Protein AF-A0A947W8K6-F1 (afdb_monomer_lite)

Sequence (170 aa):
EGLSASYLQDGVSAEAAGLAATDTRYGLDLWYEWNLDDPDERVPWGEVWANLSYRETNFGWEPDGFKSWVLYFQPKIGRHLGNGIGVYLRSSVTASGKEGPSYSFLNIADYGVGIRFEPWRESKVVNDFLRKFKMFAEVVGVTYLKDKPANANSEVSNDVRFGVEFSYGR

pLDDT: mean 82.83, std 17.18, range [24.2, 98.25]

Radius of gyration: 19.14 Å; chains: 1; bounding box: 54×30×51 Å

Foldseek 3Di:
DDDDDDDDPPPVVCVVVVHDWDKDKDKDWDKDWDCQQPHDQVDKIKIKIKMWMWIFTQPDDDPRGDTKIKIKIKIWIWGDPDQQKIKIKMKMAIAIPDADQVCQVNGKIKIWMKMKGQNCLPPPPDDPQSNQKMKMKIKIAMDRRHDHHPDPVRGGGIDIDIDIDTDDPD

Structure (mmCIF, N/CA/C/O backbone):
data_AF-A0A947W8K6-F1
#
_entry.id   AF-A0A947W8K6-F1
#
loop_
_atom_site.group_PDB
_atom_site.id
_atom_site.type_symbol
_atom_site.label_atom_id
_atom_site.label_alt_id
_atom_site.label_comp_id
_atom_site.label_asym_id
_atom_site.label_entity_id
_atom_site.label_seq_id
_atom_site.pdbx_PDB_ins_code
_atom_site.Cartn_x
_atom_site.Cartn_y
_atom_site.Cartn_z
_atom_site.occupancy
_atom_site.B_iso_or_equiv
_atom_site.auth_seq_id
_atom_site.auth_comp_id
_atom_site.auth_asym_id
_atom_site.auth_atom_id
_atom_site.pdbx_PDB_model_num
ATOM 1 N N . GLU A 1 1 ? 18.715 6.381 10.502 1.00 26.52 1 GLU A N 1
ATOM 2 C CA . GLU A 1 1 ? 19.321 5.035 10.429 1.00 26.52 1 GLU A CA 1
ATOM 3 C C . GLU A 1 1 ? 19.424 4.640 8.967 1.00 26.52 1 GLU A C 1
ATOM 5 O O . GLU A 1 1 ? 18.501 4.932 8.216 1.00 26.52 1 GLU A O 1
ATOM 10 N N . GLY A 1 2 ? 20.562 4.090 8.538 1.00 24.20 2 GLY A N 1
ATOM 11 C CA . GLY A 1 2 ? 20.713 3.613 7.165 1.00 24.20 2 GLY A CA 1
ATOM 12 C C . GLY A 1 2 ? 19.862 2.364 6.978 1.00 24.20 2 GLY A C 1
ATOM 13 O O . GLY A 1 2 ? 20.154 1.337 7.583 1.00 24.20 2 GLY A O 1
ATOM 14 N N . LEU A 1 3 ? 18.799 2.464 6.181 1.00 25.09 3 LEU A N 1
ATOM 15 C CA . LEU A 1 3 ? 18.041 1.299 5.739 1.00 25.09 3 LEU A CA 1
ATOM 16 C C . LEU A 1 3 ? 18.965 0.477 4.837 1.00 25.09 3 LEU A C 1
ATOM 18 O O . LEU A 1 3 ? 19.319 0.919 3.745 1.00 25.09 3 LEU A O 1
ATOM 22 N N . SER A 1 4 ? 19.402 -0.688 5.310 1.00 26.67 4 SER A N 1
ATOM 23 C CA . SER A 1 4 ? 20.123 -1.634 4.467 1.00 26.67 4 SER A CA 1
ATOM 24 C C . SER A 1 4 ? 19.152 -2.209 3.439 1.00 26.67 4 SER A C 1
ATOM 26 O O . SER A 1 4 ? 18.066 -2.683 3.778 1.00 26.67 4 SER A O 1
ATOM 28 N N . ALA A 1 5 ? 19.529 -2.137 2.164 1.00 33.47 5 ALA A N 1
ATOM 29 C CA . ALA A 1 5 ? 18.791 -2.798 1.103 1.00 33.47 5 ALA A CA 1
ATOM 30 C C . ALA A 1 5 ? 18.879 -4.314 1.332 1.00 33.47 5 ALA A C 1
ATOM 32 O O . ALA A 1 5 ? 19.956 -4.900 1.243 1.00 33.47 5 ALA A O 1
ATOM 33 N N . SER A 1 6 ? 17.758 -4.959 1.648 1.00 35.97 6 SER A N 1
ATOM 34 C CA . SER A 1 6 ? 17.643 -6.401 1.479 1.00 35.97 6 SER A CA 1
ATOM 35 C C . SER A 1 6 ? 17.635 -6.684 -0.021 1.00 35.97 6 SER A C 1
ATOM 37 O O . SER A 1 6 ? 16.769 -6.200 -0.752 1.00 35.97 6 SER A O 1
ATOM 39 N N . TYR A 1 7 ? 18.649 -7.414 -0.486 1.00 37.19 7 TYR A N 1
ATOM 40 C CA . TYR A 1 7 ? 18.785 -7.819 -1.880 1.00 37.19 7 TYR A CA 1
ATOM 41 C C . TYR A 1 7 ? 17.484 -8.470 -2.366 1.00 37.19 7 TYR A C 1
ATOM 43 O O . TYR A 1 7 ? 17.007 -9.435 -1.767 1.00 37.19 7 TYR A O 1
ATOM 51 N N . LEU A 1 8 ? 16.922 -7.968 -3.466 1.00 41.34 8 LEU A N 1
ATOM 52 C CA . LEU A 1 8 ? 16.069 -8.812 -4.295 1.00 41.34 8 LEU A CA 1
ATOM 53 C C . LEU A 1 8 ? 16.972 -9.808 -5.039 1.00 41.34 8 LEU A C 1
ATOM 55 O O . LEU A 1 8 ? 18.187 -9.613 -5.136 1.00 41.34 8 LEU A O 1
ATOM 59 N N . GLN A 1 9 ? 16.369 -10.908 -5.485 1.00 36.69 9 GLN A N 1
ATOM 60 C CA . GLN A 1 9 ? 17.017 -12.018 -6.185 1.00 36.69 9 GLN A CA 1
ATOM 61 C C . GLN A 1 9 ? 18.079 -11.511 -7.193 1.00 36.69 9 GLN A C 1
ATOM 63 O O . GLN A 1 9 ? 17.819 -10.555 -7.917 1.00 36.69 9 GLN A O 1
ATOM 68 N N . ASP A 1 10 ? 19.269 -12.134 -7.185 1.00 42.91 10 ASP A N 1
ATOM 69 C CA . ASP A 1 10 ? 20.478 -11.828 -7.993 1.00 42.91 10 ASP A CA 1
ATOM 70 C C . ASP A 1 10 ? 21.490 -10.784 -7.462 1.00 42.91 10 ASP A C 1
ATOM 72 O O . ASP A 1 10 ? 22.473 -10.478 -8.140 1.00 42.91 10 ASP A O 1
ATOM 76 N N . GLY A 1 11 ? 21.361 -10.315 -6.214 1.00 48.94 11 GLY A N 1
ATOM 77 C CA . GLY A 1 11 ? 22.343 -9.409 -5.581 1.00 48.94 11 GLY A CA 1
ATOM 78 C C . GLY A 1 11 ? 23.803 -9.901 -5.581 1.00 48.94 11 GLY A C 1
ATOM 79 O O . GLY A 1 11 ? 24.722 -9.124 -5.833 1.00 48.94 11 GLY A O 1
ATOM 80 N N . VAL A 1 12 ? 24.015 -11.208 -5.394 1.00 56.03 12 VAL A N 1
ATOM 81 C CA . VAL A 1 12 ? 25.351 -11.843 -5.384 1.00 56.03 12 VAL A CA 1
ATOM 82 C C . VAL A 1 12 ? 26.053 -11.724 -6.746 1.00 56.03 12 VAL A C 1
ATOM 84 O O . VAL A 1 12 ? 27.271 -11.571 -6.817 1.00 56.03 12 VAL A O 1
ATOM 87 N N . SER A 1 13 ? 25.288 -11.753 -7.838 1.00 55.88 13 SER A N 1
ATOM 88 C CA . SER A 1 13 ? 25.799 -11.669 -9.210 1.00 55.88 13 SER A CA 1
ATOM 89 C C . SER A 1 13 ? 26.277 -10.254 -9.555 1.00 55.88 13 SER A C 1
ATOM 91 O O . SER A 1 13 ? 27.282 -10.093 -10.246 1.00 55.88 13 SER A O 1
ATOM 93 N N . ALA A 1 14 ? 25.580 -9.228 -9.054 1.00 51.75 14 ALA A N 1
ATOM 94 C CA . ALA A 1 14 ? 25.929 -7.821 -9.265 1.00 51.75 14 ALA A CA 1
ATOM 95 C C . ALA A 1 14 ? 27.188 -7.412 -8.479 1.00 51.75 14 ALA A C 1
ATOM 97 O O . ALA A 1 14 ? 28.056 -6.721 -9.016 1.00 51.75 14 ALA A O 1
ATOM 98 N N . GLU A 1 15 ? 27.333 -7.908 -7.245 1.00 56.72 15 GLU A N 1
ATOM 99 C CA . GLU A 1 15 ? 28.540 -7.708 -6.432 1.00 56.72 15 GLU A CA 1
ATOM 100 C C . GLU A 1 15 ? 29.768 -8.387 -7.050 1.00 56.72 15 GLU A C 1
ATOM 102 O O . GLU A 1 15 ? 30.838 -7.782 -7.130 1.00 56.72 15 GLU A O 1
ATOM 107 N N . ALA A 1 16 ? 29.612 -9.612 -7.566 1.00 61.97 16 ALA A N 1
ATOM 108 C CA . ALA A 1 16 ? 30.685 -10.345 -8.241 1.00 61.97 16 ALA A CA 1
ATOM 109 C C . ALA A 1 16 ? 31.189 -9.654 -9.526 1.00 61.97 16 ALA A C 1
ATOM 111 O O . ALA A 1 16 ? 32.326 -9.883 -9.939 1.00 61.97 16 ALA A O 1
ATOM 112 N N . ALA A 1 17 ? 30.372 -8.793 -10.143 1.00 60.50 17 ALA A N 1
ATOM 113 C CA . ALA A 1 17 ? 30.724 -8.013 -11.330 1.00 60.50 17 ALA A CA 1
ATOM 114 C C . ALA A 1 17 ? 31.374 -6.648 -11.014 1.00 60.50 17 ALA A C 1
ATOM 116 O O . ALA A 1 17 ? 31.695 -5.899 -11.936 1.00 60.50 17 ALA A O 1
ATOM 117 N N . GLY A 1 18 ? 31.574 -6.304 -9.734 1.00 55.41 18 GLY A N 1
ATOM 118 C CA . GLY A 1 18 ? 32.185 -5.034 -9.325 1.00 55.41 18 GLY A CA 1
ATOM 119 C C . GLY A 1 18 ? 31.296 -3.805 -9.543 1.00 55.41 18 GLY A C 1
ATOM 120 O O . GLY A 1 18 ? 31.796 -2.679 -9.554 1.00 55.41 18 GLY A O 1
ATOM 121 N N . LEU A 1 19 ? 29.988 -4.000 -9.726 1.00 56.09 19 LEU A N 1
ATOM 122 C CA . LEU A 1 19 ? 29.034 -2.907 -9.867 1.00 56.09 19 LEU A CA 1
ATOM 123 C C . LEU A 1 19 ? 28.705 -2.355 -8.475 1.00 56.09 19 LEU A C 1
ATOM 125 O O . LEU A 1 19 ? 28.220 -3.080 -7.608 1.00 56.09 19 LEU A O 1
ATOM 129 N N . ALA A 1 20 ? 28.977 -1.066 -8.247 1.00 53.88 20 ALA A N 1
ATOM 130 C CA . ALA A 1 20 ? 28.501 -0.388 -7.043 1.00 53.88 20 ALA A CA 1
ATOM 131 C C . ALA A 1 20 ? 26.974 -0.478 -7.018 1.00 53.88 20 ALA A C 1
ATOM 133 O O . ALA A 1 20 ? 26.357 -0.206 -8.037 1.00 53.88 20 ALA A O 1
ATOM 134 N N . ALA A 1 21 ? 26.368 -0.847 -5.895 1.00 63.75 21 ALA A N 1
ATOM 135 C CA . ALA A 1 21 ? 24.931 -1.073 -5.810 1.00 63.75 21 ALA A CA 1
ATOM 136 C C . ALA A 1 21 ? 24.313 -0.026 -4.871 1.00 63.75 21 ALA A C 1
ATOM 138 O O . ALA A 1 21 ? 24.271 -0.182 -3.652 1.00 63.75 21 ALA A O 1
ATOM 139 N N . THR A 1 22 ? 23.932 1.113 -5.441 1.00 65.56 22 THR A N 1
ATOM 140 C CA . THR A 1 22 ? 23.387 2.266 -4.723 1.00 65.56 22 THR A CA 1
ATOM 141 C C . THR A 1 22 ? 21.903 2.417 -5.039 1.00 65.56 22 THR A C 1
ATOM 143 O O . THR A 1 22 ? 21.506 2.413 -6.203 1.00 65.56 22 THR A O 1
ATOM 146 N N . ASP A 1 23 ? 21.076 2.577 -4.007 1.00 73.00 23 ASP A N 1
ATOM 147 C CA . ASP A 1 23 ? 19.670 2.988 -4.115 1.00 73.00 23 ASP A CA 1
ATOM 148 C C . ASP A 1 23 ? 19.510 4.284 -3.325 1.00 73.00 23 ASP A C 1
ATOM 150 O O . ASP A 1 23 ? 19.698 4.312 -2.109 1.00 73.00 23 ASP A O 1
ATOM 154 N N . THR A 1 24 ? 19.223 5.372 -4.028 1.00 80.31 24 THR A N 1
ATOM 155 C CA . THR A 1 24 ? 19.034 6.699 -3.449 1.00 80.31 24 THR A CA 1
ATOM 156 C C . THR A 1 24 ? 17.596 7.133 -3.662 1.00 80.31 24 THR A C 1
ATOM 158 O O . THR A 1 24 ? 17.061 7.052 -4.769 1.00 80.31 24 THR A O 1
ATOM 161 N N . ARG A 1 25 ? 16.959 7.598 -2.585 1.00 84.88 25 ARG A N 1
ATOM 162 C CA . ARG A 1 25 ? 15.553 7.998 -2.580 1.00 84.88 25 ARG A CA 1
ATOM 163 C C . ARG A 1 25 ? 15.400 9.347 -1.898 1.00 84.88 25 ARG A C 1
ATOM 165 O O . ARG A 1 25 ? 15.834 9.518 -0.762 1.00 84.88 25 ARG A O 1
ATOM 172 N N . TYR A 1 26 ? 14.741 10.271 -2.581 1.00 86.38 26 TYR A N 1
ATOM 173 C CA . TYR A 1 26 ? 14.345 11.564 -2.034 1.00 86.38 26 TYR A CA 1
ATOM 174 C C . TYR A 1 26 ? 12.848 11.708 -2.219 1.00 86.38 26 TYR A C 1
ATOM 176 O O . TYR A 1 26 ? 12.370 11.582 -3.342 1.00 86.38 26 TYR A O 1
ATOM 184 N N . GLY A 1 27 ? 12.093 11.962 -1.157 1.00 89.38 27 GLY A N 1
ATOM 185 C CA . GLY A 1 27 ? 10.649 12.045 -1.293 1.00 89.38 27 GLY A CA 1
ATOM 186 C C . GLY A 1 27 ? 9.947 12.735 -0.146 1.00 89.38 27 GLY A C 1
ATOM 187 O O . GLY A 1 27 ? 10.546 13.061 0.877 1.00 89.38 27 GLY A O 1
ATOM 188 N N . LEU A 1 28 ? 8.660 12.952 -0.375 1.00 89.94 28 LEU A N 1
ATOM 189 C CA . LEU A 1 28 ? 7.705 13.474 0.581 1.00 89.94 28 LEU A CA 1
ATOM 190 C C . LEU A 1 28 ? 6.675 12.384 0.866 1.00 89.94 28 LEU A C 1
ATOM 192 O O . LEU A 1 28 ? 6.023 11.902 -0.061 1.00 89.94 28 LEU A O 1
ATOM 196 N N . ASP A 1 29 ? 6.513 12.057 2.143 1.00 91.56 29 ASP A N 1
ATOM 197 C CA . ASP A 1 29 ? 5.423 11.229 2.642 1.00 91.56 29 ASP A CA 1
ATOM 198 C C . ASP A 1 29 ? 4.353 12.113 3.279 1.00 91.56 29 ASP A C 1
ATOM 200 O O . ASP A 1 29 ? 4.645 12.958 4.127 1.00 91.56 29 ASP A O 1
ATOM 204 N N . LEU A 1 30 ? 3.104 11.897 2.880 1.00 90.31 30 LEU A N 1
ATOM 205 C CA . LEU A 1 30 ? 1.933 12.456 3.531 1.00 90.31 30 LEU A CA 1
ATOM 206 C C . LEU A 1 30 ? 1.068 11.312 4.027 1.00 90.31 30 LEU A C 1
ATOM 208 O O . LEU A 1 30 ? 0.651 10.444 3.263 1.00 90.31 30 LEU A O 1
ATOM 212 N N . TRP A 1 31 ? 0.765 11.352 5.310 1.00 89.75 31 TRP A N 1
ATOM 213 C CA . TRP A 1 31 ? -0.213 10.484 5.929 1.00 89.75 31 TRP A CA 1
ATOM 214 C C . TRP A 1 31 ? -1.268 11.364 6.585 1.00 89.75 31 TRP A C 1
ATOM 216 O O . TRP A 1 31 ? -0.947 12.425 7.129 1.00 89.75 31 TRP A O 1
ATOM 226 N N . TYR A 1 32 ? -2.523 10.943 6.513 1.00 90.75 32 TYR A N 1
ATOM 227 C CA . TYR A 1 32 ? -3.608 11.595 7.226 1.00 90.75 32 TYR A CA 1
ATOM 228 C C . TYR A 1 32 ? -4.702 10.590 7.565 1.00 90.75 32 TYR A C 1
ATOM 230 O O . TYR A 1 32 ? -5.077 9.773 6.727 1.00 90.75 32 TYR A O 1
ATOM 238 N N . GLU A 1 33 ? -5.240 10.684 8.773 1.00 90.94 33 GLU A N 1
ATOM 239 C CA . GLU A 1 33 ? -6.318 9.833 9.263 1.00 90.94 33 GLU A CA 1
ATOM 240 C C . GLU A 1 33 ? -7.464 10.680 9.811 1.00 90.94 33 GLU A C 1
ATOM 242 O O . GLU A 1 33 ? -7.266 11.763 10.365 1.00 90.94 33 GLU A O 1
ATOM 247 N N . TRP A 1 34 ? -8.685 10.173 9.662 1.00 92.62 34 TRP A N 1
ATOM 248 C CA . TRP A 1 34 ? -9.894 10.800 10.179 1.00 92.62 34 TRP A CA 1
ATOM 249 C C . TRP A 1 34 ? -10.790 9.767 10.847 1.00 92.62 34 TRP A C 1
ATOM 251 O O . TRP A 1 34 ? -11.062 8.701 10.292 1.00 92.62 34 TRP A O 1
ATOM 261 N N . ASN A 1 35 ? -11.281 10.112 12.041 1.00 90.81 35 ASN A N 1
ATOM 262 C CA . ASN A 1 35 ? -12.136 9.257 12.868 1.00 90.81 35 ASN A CA 1
ATOM 263 C C . ASN A 1 35 ? -11.509 7.882 13.199 1.00 90.81 35 ASN A C 1
ATOM 265 O O . ASN A 1 35 ? -12.198 6.860 13.226 1.00 90.81 35 ASN A O 1
ATOM 269 N N . LEU A 1 36 ? -10.186 7.860 13.403 1.00 85.31 36 LEU A N 1
ATOM 270 C CA . LEU A 1 36 ? -9.417 6.668 13.778 1.00 85.31 36 LEU A CA 1
ATOM 271 C C . LEU A 1 36 ? -8.875 6.718 15.204 1.00 85.31 36 LEU A C 1
ATOM 273 O O . LEU A 1 36 ? -8.862 5.686 15.868 1.00 85.31 36 LEU A O 1
ATOM 277 N N . ASP A 1 37 ? -8.493 7.899 15.692 1.00 80.31 37 ASP A N 1
ATOM 278 C CA . ASP A 1 37 ? -7.929 8.049 17.036 1.00 80.31 37 ASP A CA 1
ATOM 279 C C . ASP A 1 37 ? -8.943 7.939 18.169 1.00 80.31 37 ASP A C 1
ATOM 281 O O . ASP A 1 37 ? -8.717 7.186 19.119 1.00 80.31 37 ASP A O 1
ATOM 285 N N . ASP A 1 38 ? -10.053 8.659 18.042 1.00 81.38 38 ASP A N 1
ATOM 286 C CA . ASP A 1 38 ? -11.197 8.613 18.949 1.00 81.38 38 ASP A CA 1
ATOM 287 C C . ASP A 1 38 ? -12.444 8.302 18.106 1.00 81.38 38 ASP A C 1
ATOM 289 O O . ASP A 1 38 ? -13.045 9.218 17.536 1.00 81.38 38 ASP A O 1
ATOM 293 N N . PRO A 1 39 ? -12.738 7.010 17.869 1.00 84.00 39 PRO A N 1
ATOM 294 C CA . PRO A 1 39 ? -13.710 6.606 16.864 1.00 84.00 39 PRO A CA 1
ATOM 295 C C . PRO A 1 39 ? -15.147 6.934 17.292 1.00 84.00 39 PRO A C 1
ATOM 297 O O . PRO A 1 39 ? -15.668 6.393 18.263 1.00 84.00 39 PRO A O 1
ATOM 300 N N . ASP A 1 40 ? -15.838 7.757 16.503 1.00 88.62 40 ASP A N 1
ATOM 301 C CA . ASP A 1 40 ? -17.299 7.832 16.496 1.00 88.62 40 ASP A CA 1
ATOM 302 C C . ASP A 1 40 ? -17.838 6.839 15.459 1.00 88.62 40 ASP A C 1
ATOM 304 O O . ASP A 1 40 ? -17.737 7.049 14.246 1.00 88.62 40 ASP A O 1
ATOM 308 N N . GLU A 1 41 ? -18.430 5.742 15.931 1.00 87.12 41 GLU A N 1
ATOM 309 C CA . GLU A 1 41 ? -18.976 4.676 15.082 1.00 87.12 41 GLU A CA 1
ATOM 310 C C . GLU A 1 41 ? -20.072 5.158 14.112 1.00 87.12 41 GLU A C 1
ATOM 312 O O . GLU A 1 41 ? -20.347 4.511 13.097 1.00 87.12 41 GLU A O 1
ATOM 317 N N . ARG A 1 42 ? -20.693 6.316 14.375 1.00 89.62 42 ARG A N 1
ATOM 318 C CA . ARG A 1 42 ? -21.771 6.868 13.540 1.00 89.62 42 ARG A CA 1
ATOM 319 C C . ARG A 1 42 ? -21.248 7.479 12.240 1.00 89.62 42 ARG A C 1
ATOM 321 O O . ARG A 1 42 ? -21.987 7.560 11.252 1.00 89.62 42 ARG A O 1
ATOM 328 N N . VAL A 1 43 ? -19.981 7.890 12.197 1.00 93.12 43 VAL A N 1
ATOM 329 C CA . VAL A 1 43 ? -19.379 8.543 11.024 1.00 93.12 43 VAL A CA 1
ATOM 330 C C . VAL A 1 43 ? -18.349 7.633 10.346 1.00 93.12 43 VAL A C 1
ATOM 332 O O . VAL A 1 43 ? -17.799 6.731 10.979 1.00 93.12 43 VAL A O 1
ATOM 335 N N . PRO A 1 44 ? -18.120 7.771 9.025 1.00 95.31 44 PRO A N 1
ATOM 336 C CA . PRO A 1 44 ? -17.079 7.000 8.365 1.00 95.31 44 PRO A CA 1
ATOM 337 C C . PRO A 1 44 ? -15.714 7.391 8.916 1.00 95.31 44 PRO A C 1
ATOM 339 O O . PRO A 1 44 ? -15.490 8.537 9.304 1.00 95.31 44 PRO A O 1
ATOM 342 N N . TRP A 1 45 ? -14.793 6.443 8.892 1.00 94.94 45 TRP A N 1
ATOM 343 C CA . TRP A 1 45 ? -13.379 6.725 9.073 1.00 94.94 45 TRP A CA 1
ATOM 344 C C . TRP A 1 45 ? -12.661 6.670 7.736 1.00 94.94 45 TRP A C 1
ATOM 346 O O . TRP A 1 45 ? -13.189 6.157 6.745 1.00 94.94 45 TRP A O 1
ATOM 356 N N . GLY A 1 46 ? -11.439 7.171 7.704 1.00 95.31 46 GLY A N 1
ATOM 357 C CA . GLY A 1 46 ? -10.563 6.960 6.566 1.00 95.31 46 GLY A CA 1
ATOM 358 C C . GLY A 1 46 ? -9.129 7.337 6.860 1.00 95.31 46 GLY A C 1
ATOM 359 O O . GLY A 1 46 ? -8.789 7.862 7.918 1.00 95.31 46 GLY A O 1
ATOM 360 N N . GLU A 1 47 ? -8.300 6.960 5.908 1.00 93.94 47 GLU A N 1
ATOM 361 C CA . GLU A 1 47 ? -6.852 7.025 5.965 1.00 93.94 47 GLU A CA 1
ATOM 362 C C . GLU A 1 47 ? -6.378 7.329 4.548 1.00 93.94 47 GLU A C 1
ATOM 364 O O . GLU A 1 47 ? -6.878 6.756 3.580 1.00 93.94 47 GLU A O 1
ATOM 369 N N . VAL A 1 48 ? -5.426 8.236 4.408 1.00 94.62 48 VAL A N 1
ATOM 370 C CA . VAL A 1 48 ? -4.712 8.467 3.158 1.00 94.62 48 VAL A CA 1
ATOM 371 C C . VAL A 1 48 ? -3.233 8.354 3.438 1.00 94.62 48 VAL A C 1
ATOM 373 O O . VAL A 1 48 ? -2.715 8.988 4.354 1.00 94.62 48 VAL A O 1
ATOM 376 N N . TRP A 1 49 ? -2.557 7.596 2.584 1.00 93.00 49 TRP A N 1
ATOM 377 C CA . TRP A 1 49 ? -1.112 7.624 2.468 1.00 93.00 49 TRP A CA 1
ATOM 378 C C . TRP A 1 49 ? -0.732 8.008 1.043 1.00 93.00 49 TRP A C 1
ATOM 380 O O . TRP A 1 49 ? -1.162 7.376 0.079 1.00 93.00 49 TRP A O 1
ATOM 390 N N . ALA A 1 50 ? 0.064 9.059 0.909 1.00 92.69 50 ALA A N 1
ATOM 391 C CA . ALA A 1 50 ? 0.649 9.494 -0.342 1.00 92.69 50 ALA A CA 1
ATOM 392 C C . ALA A 1 50 ? 2.171 9.567 -0.206 1.00 92.69 50 ALA A C 1
ATOM 394 O O . ALA A 1 50 ? 2.683 10.028 0.811 1.00 92.69 50 ALA A O 1
ATOM 395 N N . ASN A 1 51 ? 2.884 9.156 -1.247 1.00 92.94 51 ASN A N 1
ATOM 396 C CA . ASN A 1 51 ? 4.319 9.356 -1.380 1.00 92.94 51 ASN A CA 1
ATOM 397 C C . ASN A 1 51 ? 4.611 9.911 -2.772 1.00 92.94 51 ASN A C 1
ATOM 399 O O . ASN A 1 51 ? 4.102 9.401 -3.768 1.00 92.94 51 ASN A O 1
ATOM 403 N N . LEU A 1 52 ? 5.451 10.936 -2.846 1.00 93.19 52 LEU A N 1
ATOM 404 C CA . LEU A 1 52 ? 6.097 11.334 -4.090 1.00 93.19 52 LEU A CA 1
ATOM 405 C C . LEU A 1 52 ? 7.599 11.270 -3.871 1.00 93.19 52 LEU A C 1
ATOM 407 O O . LEU A 1 52 ? 8.133 12.023 -3.057 1.00 93.19 52 LEU A O 1
ATOM 411 N N . SER A 1 53 ? 8.280 10.391 -4.599 1.00 90.19 53 SER A N 1
ATOM 412 C CA . SER A 1 53 ? 9.720 10.205 -4.455 1.00 90.19 53 SER A CA 1
ATOM 413 C C . SER A 1 53 ? 10.442 10.137 -5.793 1.00 90.19 53 SER A C 1
ATOM 415 O O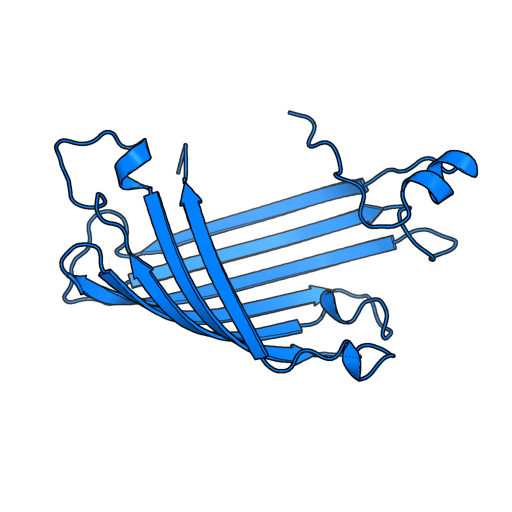 . SER A 1 53 ? 9.967 9.542 -6.754 1.00 90.19 53 SER A O 1
ATOM 417 N N . TYR A 1 54 ? 11.618 10.751 -5.857 1.00 90.75 54 TYR A N 1
ATOM 418 C CA . TYR A 1 54 ? 12.611 10.484 -6.882 1.00 90.75 54 TYR A CA 1
ATOM 419 C C . TYR A 1 54 ? 13.494 9.336 -6.408 1.00 90.75 54 TYR A C 1
ATOM 421 O O . TYR A 1 54 ? 14.063 9.390 -5.311 1.00 90.75 54 TYR A O 1
ATOM 429 N N . ARG A 1 55 ? 13.606 8.301 -7.238 1.00 86.88 55 ARG A N 1
ATOM 430 C CA . ARG A 1 55 ? 14.435 7.130 -6.980 1.00 86.88 55 ARG A CA 1
ATOM 431 C C . ARG A 1 55 ? 15.478 6.981 -8.071 1.00 86.88 55 ARG A C 1
ATOM 433 O O . ARG A 1 55 ? 15.146 6.957 -9.256 1.00 86.88 55 ARG A O 1
ATOM 440 N N . GLU A 1 56 ? 16.717 6.823 -7.639 1.00 86.62 56 GLU A N 1
ATOM 441 C CA . GLU A 1 56 ? 17.865 6.527 -8.479 1.00 86.62 56 GLU A CA 1
ATOM 442 C C . GLU A 1 56 ? 18.529 5.258 -7.971 1.00 86.62 56 GLU A C 1
ATOM 444 O O . GLU A 1 56 ? 18.935 5.173 -6.812 1.00 86.62 56 GLU A O 1
ATOM 449 N N . THR A 1 57 ? 18.627 4.258 -8.836 1.00 76.38 57 THR A N 1
ATOM 450 C CA . THR A 1 57 ? 19.340 3.042 -8.513 1.00 76.38 57 THR A CA 1
ATOM 451 C C . THR A 1 57 ? 20.042 2.450 -9.714 1.00 76.38 57 THR A C 1
ATOM 453 O O . THR A 1 57 ? 19.549 2.498 -10.829 1.00 76.38 57 THR A O 1
ATOM 456 N N . ASN A 1 58 ? 21.199 1.856 -9.486 1.00 71.75 58 ASN A N 1
ATOM 457 C CA . ASN A 1 58 ? 21.889 1.023 -10.462 1.00 71.75 58 ASN A CA 1
ATOM 458 C C . ASN A 1 58 ? 21.664 -0.479 -10.208 1.00 71.75 58 ASN A C 1
ATOM 460 O O . ASN A 1 58 ? 22.320 -1.311 -10.828 1.00 71.75 58 ASN A O 1
ATOM 464 N N . PHE A 1 59 ? 20.711 -0.835 -9.335 1.00 59.03 59 PHE A N 1
ATOM 465 C CA . PHE A 1 59 ? 20.173 -2.189 -9.260 1.00 59.03 59 PHE A CA 1
ATOM 466 C C . PHE A 1 59 ? 19.341 -2.467 -10.521 1.00 59.03 59 PHE A C 1
ATOM 468 O O . PHE A 1 59 ? 18.302 -1.839 -10.728 1.00 59.03 59 PHE A O 1
ATOM 475 N N . GLY A 1 60 ? 19.769 -3.422 -11.350 1.00 61.16 60 GLY A N 1
ATOM 476 C CA . GLY A 1 60 ? 18.949 -3.958 -12.440 1.00 61.16 60 GLY A CA 1
ATOM 477 C C . GLY A 1 60 ? 19.665 -4.102 -13.781 1.00 61.16 60 GLY A C 1
ATOM 478 O O . GLY A 1 60 ? 20.887 -4.078 -13.873 1.00 61.16 60 GLY A O 1
ATOM 479 N N . TRP A 1 61 ? 18.860 -4.289 -14.828 1.00 64.50 61 TRP A N 1
ATOM 480 C CA . TRP A 1 61 ? 19.278 -4.563 -16.211 1.00 64.50 61 TRP A CA 1
ATOM 481 C C . TRP A 1 61 ? 19.431 -3.299 -17.080 1.00 64.50 61 TRP A C 1
ATOM 483 O O . TRP A 1 61 ? 19.693 -3.414 -18.276 1.00 64.50 61 TRP A O 1
ATOM 493 N N . GLU A 1 62 ? 19.213 -2.099 -16.528 1.00 69.62 62 GLU A N 1
ATOM 494 C CA . GLU A 1 62 ? 19.350 -0.839 -17.273 1.00 69.62 62 GLU A CA 1
ATOM 495 C C . GLU A 1 62 ? 20.828 -0.418 -17.380 1.00 69.62 62 GLU A C 1
ATOM 497 O O . GLU A 1 62 ? 21.460 -0.236 -16.338 1.00 69.62 62 GLU A O 1
ATOM 502 N N . PRO A 1 63 ? 21.373 -0.181 -18.592 1.00 68.44 63 PRO A N 1
ATOM 503 C CA . PRO A 1 63 ? 22.770 0.231 -18.772 1.00 68.44 63 PRO A CA 1
ATOM 504 C C . PRO A 1 63 ? 23.157 1.516 -18.022 1.00 68.44 63 PRO A C 1
ATOM 506 O O . PRO A 1 63 ? 24.273 1.613 -17.520 1.00 68.44 63 PRO A O 1
ATOM 509 N N . ASP A 1 64 ? 22.225 2.469 -17.905 1.00 74.69 64 ASP A N 1
ATOM 510 C CA . ASP A 1 64 ? 22.441 3.776 -17.261 1.00 74.69 64 ASP A CA 1
ATOM 511 C C . ASP A 1 64 ? 21.826 3.869 -15.848 1.00 74.69 64 ASP A C 1
ATOM 513 O O . ASP A 1 64 ? 21.768 4.946 -15.243 1.00 74.69 64 ASP A O 1
ATOM 517 N N . GLY A 1 65 ? 21.353 2.737 -15.314 1.00 78.12 65 GLY A N 1
ATOM 518 C CA . GLY A 1 65 ? 20.610 2.668 -14.061 1.00 78.12 65 GLY A CA 1
ATOM 519 C C . GLY A 1 65 ? 19.162 3.168 -14.162 1.00 78.12 65 GLY A C 1
ATOM 520 O O . GLY A 1 65 ? 18.757 3.924 -15.044 1.00 78.12 65 GLY A O 1
ATOM 521 N N . PHE A 1 66 ? 18.349 2.736 -13.210 1.00 82.62 66 PHE A N 1
ATOM 522 C CA . PHE A 1 66 ? 16.986 3.194 -13.018 1.00 82.62 66 PHE A CA 1
ATOM 523 C C . PHE A 1 66 ? 16.957 4.599 -12.407 1.00 82.62 66 PHE A C 1
ATOM 525 O O . PHE A 1 66 ? 17.503 4.840 -11.333 1.00 82.62 66 PHE A O 1
ATOM 532 N N . LYS A 1 67 ? 16.233 5.519 -13.048 1.00 89.50 67 LYS A N 1
ATOM 533 C CA . LYS A 1 67 ? 15.916 6.853 -12.518 1.00 89.50 67 LYS A CA 1
ATOM 534 C C . LYS A 1 67 ? 14.459 7.170 -12.797 1.00 89.50 67 LYS A C 1
ATOM 536 O O . LYS A 1 67 ? 14.035 7.123 -13.955 1.00 89.50 67 LYS A O 1
ATOM 541 N N . SER A 1 68 ? 13.667 7.455 -11.768 1.00 90.94 68 SER A N 1
ATOM 542 C CA . SER A 1 68 ? 12.269 7.840 -11.971 1.00 90.94 68 SER A CA 1
ATOM 543 C C . SER A 1 68 ? 11.662 8.567 -10.782 1.00 90.94 68 SER A C 1
ATOM 545 O O . SER A 1 68 ? 12.003 8.299 -9.631 1.00 90.94 68 SER A O 1
ATOM 547 N N . TRP A 1 69 ? 10.701 9.436 -11.082 1.00 94.19 69 TRP A N 1
ATOM 548 C CA . TRP A 1 69 ? 9.710 9.865 -10.106 1.00 94.19 69 TRP A CA 1
ATOM 549 C C . TRP A 1 69 ? 8.654 8.774 -9.956 1.00 94.19 69 TRP A C 1
ATOM 551 O O . TRP A 1 69 ? 8.117 8.286 -10.952 1.00 94.19 69 TRP A O 1
ATOM 561 N N . VAL A 1 70 ? 8.363 8.413 -8.713 1.00 91.62 70 VAL A N 1
ATOM 562 C CA . VAL A 1 70 ? 7.335 7.453 -8.332 1.00 91.62 70 VAL A CA 1
ATOM 563 C C . VAL A 1 70 ? 6.320 8.176 -7.459 1.00 91.62 70 VAL A C 1
ATOM 565 O O . VAL A 1 70 ? 6.661 8.736 -6.417 1.00 91.62 70 VAL A O 1
ATOM 568 N N . LEU A 1 71 ? 5.073 8.173 -7.913 1.00 94.94 71 LEU A N 1
ATOM 569 C CA . LEU A 1 71 ? 3.919 8.596 -7.139 1.00 94.94 71 LEU A CA 1
ATOM 570 C C . LEU A 1 71 ? 3.244 7.355 -6.571 1.00 94.94 71 LEU A C 1
ATOM 572 O O . LEU A 1 71 ? 2.979 6.404 -7.304 1.00 94.94 71 LEU A O 1
ATOM 576 N N . TYR A 1 72 ? 2.905 7.407 -5.295 1.00 94.88 72 TYR A N 1
ATOM 577 C CA . TYR A 1 72 ? 2.027 6.463 -4.635 1.00 94.88 72 TYR A CA 1
ATOM 578 C C . TYR A 1 72 ? 0.906 7.226 -3.937 1.00 94.88 72 TYR A C 1
ATOM 580 O O . TYR A 1 72 ? 1.151 8.234 -3.277 1.00 94.88 72 TYR A O 1
ATOM 588 N N . PHE A 1 73 ? -0.326 6.756 -4.074 1.00 96.00 73 PHE A N 1
ATOM 589 C CA . PHE A 1 73 ? -1.479 7.320 -3.384 1.00 96.00 73 PHE A CA 1
ATOM 590 C C . PHE A 1 73 ? -2.449 6.203 -3.027 1.00 96.00 73 PHE A C 1
ATOM 592 O O . PHE A 1 73 ? -2.874 5.456 -3.902 1.00 96.00 73 PHE A O 1
ATOM 599 N N . GLN A 1 74 ? -2.798 6.089 -1.750 1.00 96.62 74 GLN A N 1
ATOM 600 C CA . GLN A 1 74 ? -3.657 5.047 -1.209 1.00 96.62 74 GLN A CA 1
ATOM 601 C C . GLN A 1 74 ? -4.689 5.661 -0.258 1.00 96.62 74 GLN A C 1
ATOM 603 O O . GLN A 1 74 ? -4.382 5.876 0.916 1.00 96.62 74 GLN A O 1
ATOM 608 N N . PRO A 1 75 ? -5.915 5.929 -0.728 1.00 97.31 75 PRO A N 1
ATOM 609 C CA . PRO A 1 75 ? -7.029 6.233 0.149 1.00 97.31 75 PRO A CA 1
ATOM 610 C C . PRO A 1 75 ? -7.704 4.952 0.659 1.00 97.31 75 PRO A C 1
ATOM 612 O O . PRO A 1 75 ? -7.892 3.968 -0.065 1.00 97.31 75 PRO A O 1
ATOM 615 N N . LYS A 1 76 ? -8.147 5.004 1.910 1.00 97.19 76 LYS A N 1
ATOM 616 C CA . LYS A 1 76 ? -9.044 4.043 2.545 1.00 97.19 76 LYS A CA 1
ATOM 617 C C . LYS A 1 76 ? -10.211 4.800 3.164 1.00 97.19 76 LYS A C 1
ATOM 619 O O . LYS A 1 76 ? -10.030 5.854 3.770 1.00 97.19 76 LYS A O 1
ATOM 624 N N . ILE A 1 77 ? -11.409 4.251 3.027 1.00 97.75 77 ILE A N 1
ATOM 625 C CA . ILE A 1 77 ? -12.610 4.759 3.690 1.00 97.75 77 ILE A CA 1
ATOM 626 C C . ILE A 1 77 ? -13.415 3.586 4.219 1.00 97.75 77 ILE A C 1
ATOM 628 O O . ILE A 1 77 ? -13.611 2.592 3.519 1.00 97.75 77 ILE A O 1
ATOM 632 N N . GLY A 1 78 ? -13.895 3.690 5.450 1.00 97.31 78 GLY A N 1
ATOM 633 C CA . GLY A 1 78 ? -14.550 2.571 6.097 1.00 97.31 78 GLY A CA 1
ATOM 634 C C . GLY A 1 78 ? -15.559 2.944 7.162 1.00 97.31 78 GLY A C 1
ATOM 635 O O . GLY A 1 78 ? -15.888 4.109 7.398 1.00 97.31 78 GLY A O 1
ATOM 636 N N . ARG A 1 79 ? -16.081 1.893 7.787 1.00 96.56 79 ARG A N 1
ATOM 637 C CA . ARG A 1 79 ? -17.004 1.945 8.916 1.00 96.56 79 ARG A CA 1
ATOM 638 C C . ARG A 1 79 ? -16.450 1.125 10.064 1.00 96.56 79 ARG A C 1
ATOM 640 O O . ARG A 1 79 ? -15.820 0.089 9.848 1.00 96.56 79 ARG A O 1
ATOM 647 N N . HIS A 1 80 ? -16.690 1.609 11.272 1.00 94.12 80 HIS A N 1
ATOM 648 C CA . HIS A 1 80 ? -16.479 0.834 12.486 1.00 94.12 80 HIS A CA 1
ATOM 649 C C . HIS A 1 80 ? -17.663 -0.120 12.658 1.00 94.12 80 HIS A C 1
ATOM 651 O O . HIS A 1 80 ? -18.804 0.256 12.396 1.00 94.12 80 HIS A O 1
ATOM 657 N N . LEU A 1 81 ? -17.381 -1.359 13.048 1.00 91.94 81 LEU A N 1
ATOM 658 C CA . LEU A 1 81 ? -18.379 -2.371 13.409 1.00 91.94 81 LEU A CA 1
ATOM 659 C C . LEU A 1 81 ? -18.416 -2.618 14.929 1.00 91.94 81 LEU A C 1
ATOM 661 O O . LEU A 1 81 ? -19.120 -3.517 15.387 1.00 91.94 81 LEU A O 1
ATOM 665 N N . GLY A 1 82 ? -17.647 -1.833 15.689 1.00 86.38 82 GLY A N 1
ATOM 66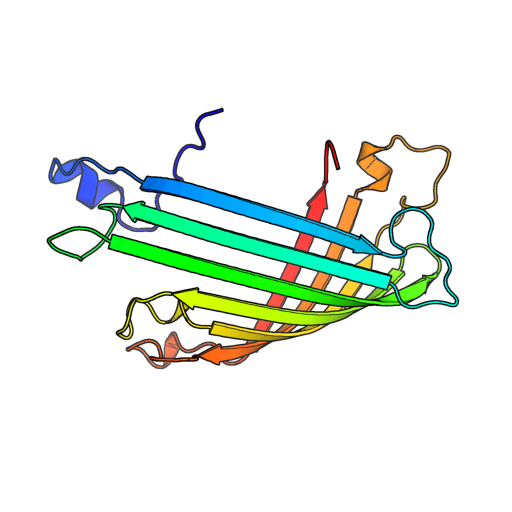6 C CA . GLY A 1 82 ? -17.454 -1.963 17.129 1.00 86.38 82 GLY A CA 1
ATOM 667 C C . GLY A 1 82 ? -16.382 -2.980 17.517 1.00 86.38 82 GLY A C 1
ATOM 668 O O . GLY A 1 82 ? -15.915 -3.781 16.702 1.00 86.38 82 GLY A O 1
ATOM 669 N N . ASN A 1 83 ? -15.967 -2.934 18.787 1.00 85.88 83 ASN A N 1
ATOM 670 C CA . ASN A 1 83 ? -14.945 -3.817 19.370 1.00 85.88 83 ASN A CA 1
ATOM 671 C C . ASN A 1 83 ? -13.615 -3.823 18.588 1.00 85.88 83 ASN A C 1
ATOM 673 O O . ASN A 1 83 ? -12.986 -4.869 18.419 1.00 85.88 83 ASN A O 1
ATOM 677 N N . GLY A 1 84 ? -13.212 -2.664 18.058 1.00 88.25 84 GLY A N 1
ATOM 678 C CA . GLY A 1 84 ? -11.998 -2.533 17.251 1.00 88.25 84 GLY A CA 1
ATOM 679 C C . GLY A 1 84 ? -12.072 -3.198 15.872 1.00 88.25 84 GLY A C 1
ATOM 680 O O . GLY A 1 84 ? -11.045 -3.335 15.215 1.00 88.25 84 GLY A O 1
ATOM 681 N N . ILE A 1 85 ? -13.245 -3.637 15.410 1.00 93.31 85 ILE A N 1
ATOM 682 C CA . ILE A 1 85 ? -13.425 -4.189 14.063 1.00 93.31 85 ILE A CA 1
ATOM 683 C C . ILE A 1 85 ? -13.851 -3.067 13.117 1.00 93.31 85 ILE A C 1
ATOM 685 O O . ILE A 1 85 ? -14.759 -2.292 13.417 1.00 93.31 85 ILE A O 1
ATOM 689 N N . GLY A 1 86 ? -13.242 -3.009 11.935 1.00 95.06 86 GLY A N 1
ATOM 690 C CA . GLY A 1 86 ? -13.637 -2.078 10.883 1.00 95.06 86 GLY A CA 1
ATOM 691 C C . GLY A 1 86 ? -13.610 -2.725 9.508 1.00 95.06 86 GLY A C 1
ATOM 692 O O . GLY A 1 86 ? -12.729 -3.525 9.212 1.00 95.06 86 GLY A O 1
ATOM 693 N N . VAL A 1 87 ? -14.554 -2.350 8.651 1.00 97.06 87 VAL A N 1
ATOM 694 C CA . VAL A 1 87 ? -14.561 -2.726 7.228 1.00 97.06 87 VAL A CA 1
ATOM 695 C C . VAL A 1 87 ? -14.318 -1.498 6.375 1.00 97.06 87 VAL A C 1
ATOM 697 O O . VAL A 1 87 ? -14.720 -0.395 6.749 1.00 97.06 87 VAL A O 1
ATOM 700 N N . TYR A 1 88 ? -13.661 -1.668 5.235 1.00 98.06 88 TYR A N 1
ATOM 701 C CA . TYR A 1 88 ? -13.297 -0.548 4.380 1.00 98.06 88 TYR A CA 1
ATOM 702 C C . TYR A 1 88 ? -13.219 -0.895 2.910 1.00 98.06 88 TYR A C 1
ATOM 704 O O . TYR A 1 88 ? -12.986 -2.034 2.516 1.00 98.06 88 TYR A O 1
ATOM 712 N N . LEU A 1 89 ? -13.372 0.152 2.111 1.00 98.25 89 LEU A N 1
ATOM 713 C CA . LEU A 1 89 ? -12.932 0.203 0.734 1.00 98.25 89 LEU A CA 1
ATOM 714 C C . LEU A 1 89 ? -11.518 0.779 0.712 1.00 98.25 89 LEU A C 1
ATOM 716 O O . LEU A 1 89 ? -11.218 1.732 1.438 1.00 98.25 89 LEU A O 1
ATOM 720 N N . ARG A 1 90 ? -10.659 0.227 -0.142 1.00 96.25 90 ARG A N 1
ATOM 721 C CA . ARG A 1 90 ? -9.361 0.821 -0.464 1.00 96.25 90 ARG A CA 1
ATOM 722 C C . ARG A 1 90 ? -9.211 0.977 -1.960 1.00 96.25 90 ARG A C 1
ATOM 724 O O . ARG A 1 90 ? -9.704 0.154 -2.732 1.00 96.25 90 ARG A O 1
ATOM 731 N N . SER A 1 91 ? -8.431 1.971 -2.342 1.00 97.00 91 SER A N 1
ATOM 732 C CA . SER A 1 91 ? -7.744 1.960 -3.621 1.00 97.00 91 SER A CA 1
ATOM 733 C C . SER A 1 91 ? -6.288 2.348 -3.425 1.00 97.00 91 SER A C 1
ATOM 735 O O . SER A 1 91 ? -5.903 2.879 -2.385 1.00 97.00 91 SER A O 1
ATOM 737 N N . SER A 1 92 ? -5.452 2.036 -4.402 1.00 95.94 92 SER A N 1
ATOM 738 C CA . SER A 1 92 ? -4.118 2.603 -4.500 1.00 95.94 92 SER A CA 1
ATOM 739 C C . SER A 1 92 ? -3.739 2.815 -5.947 1.00 95.94 92 SER A C 1
ATOM 741 O O . SER A 1 92 ? -4.170 2.063 -6.813 1.00 95.94 92 SER A O 1
ATOM 743 N N . VAL A 1 93 ? -2.898 3.807 -6.197 1.00 96.69 93 VAL A N 1
ATOM 744 C CA . VAL A 1 93 ? -2.214 3.992 -7.470 1.00 96.69 93 VAL A CA 1
ATOM 745 C C . VAL A 1 93 ? -0.725 4.135 -7.210 1.00 96.69 93 VAL A C 1
ATOM 747 O O . VAL A 1 93 ? -0.319 4.916 -6.351 1.00 96.69 93 VAL A O 1
ATOM 750 N N . THR A 1 94 ? 0.069 3.385 -7.965 1.00 94.75 94 THR A N 1
ATOM 751 C CA . THR A 1 94 ? 1.500 3.615 -8.144 1.00 94.75 94 THR A CA 1
ATOM 752 C C . THR A 1 94 ? 1.709 4.035 -9.589 1.00 94.75 94 THR A C 1
ATOM 754 O O . THR A 1 94 ? 1.257 3.336 -10.495 1.00 94.75 94 THR A O 1
ATOM 757 N N . ALA A 1 95 ? 2.378 5.160 -9.815 1.00 94.56 95 ALA A N 1
ATOM 758 C CA . ALA A 1 95 ? 2.660 5.663 -11.153 1.00 94.56 95 ALA A CA 1
ATOM 759 C C . ALA A 1 95 ? 4.111 6.125 -11.272 1.00 94.56 95 ALA A C 1
ATOM 761 O O . ALA A 1 95 ? 4.661 6.734 -10.353 1.00 94.56 95 ALA A O 1
ATOM 762 N N . SER A 1 96 ? 4.715 5.883 -12.433 1.00 93.50 96 SER A N 1
ATOM 763 C CA . SER A 1 96 ? 6.054 6.367 -12.756 1.00 93.50 96 SER A CA 1
ATOM 764 C C . SER A 1 96 ? 6.185 6.754 -14.227 1.00 93.50 96 SER A C 1
ATOM 766 O O . SER A 1 96 ? 5.374 6.396 -15.084 1.00 93.50 96 SER A O 1
ATOM 768 N N . GLY A 1 97 ? 7.261 7.468 -14.553 1.00 93.00 97 GLY A N 1
ATOM 769 C CA . GLY A 1 97 ? 7.603 7.768 -15.946 1.00 93.00 97 GLY A CA 1
ATOM 770 C C . GLY A 1 97 ? 8.081 6.549 -16.746 1.00 93.00 97 GLY A C 1
ATOM 771 O O . GLY A 1 97 ? 8.180 6.637 -17.962 1.00 93.00 97 GLY A O 1
ATOM 772 N N . LYS A 1 98 ? 8.373 5.417 -16.093 1.00 88.25 98 LYS A N 1
ATOM 773 C CA . LYS A 1 98 ? 8.949 4.228 -16.737 1.00 88.25 98 LYS A CA 1
ATOM 774 C C . LYS A 1 98 ? 7.895 3.438 -17.513 1.00 88.25 98 LYS A C 1
ATOM 776 O O . LYS A 1 98 ? 6.709 3.469 -17.172 1.00 88.25 98 LYS A O 1
ATOM 781 N N . GLU A 1 99 ? 8.352 2.760 -18.561 1.00 89.44 99 GLU A N 1
ATOM 782 C CA . GLU A 1 99 ? 7.543 2.003 -19.521 1.00 89.44 99 GLU A CA 1
ATOM 783 C C . GLU A 1 99 ? 8.258 0.714 -19.908 1.00 89.44 99 GLU A C 1
ATOM 785 O O . GLU A 1 99 ? 9.487 0.630 -19.860 1.00 89.44 99 GLU A O 1
ATOM 790 N N . GLY A 1 100 ? 7.479 -0.282 -20.302 1.00 86.12 100 GLY A N 1
ATOM 791 C CA . GLY A 1 100 ? 7.931 -1.615 -20.645 1.00 86.12 100 GLY A CA 1
ATOM 792 C C . GLY A 1 100 ? 7.531 -2.657 -19.593 1.00 86.12 100 GLY A C 1
ATOM 793 O O . GLY A 1 100 ? 7.375 -2.335 -18.408 1.00 86.12 100 GLY A O 1
ATOM 794 N N . PRO A 1 101 ? 7.415 -3.935 -19.996 1.00 82.06 101 PRO A N 1
ATOM 795 C CA . PRO A 1 101 ? 6.898 -4.998 -19.135 1.00 82.06 101 PRO A CA 1
ATOM 796 C C . PRO A 1 101 ? 7.629 -5.168 -17.798 1.00 82.06 101 PRO A C 1
ATOM 798 O O . PRO A 1 101 ? 7.017 -5.526 -16.788 1.00 82.06 101 PRO A O 1
ATOM 801 N N . SER A 1 102 ? 8.931 -4.875 -17.773 1.00 83.06 102 SER A N 1
ATOM 802 C CA . SER A 1 102 ? 9.767 -4.983 -16.577 1.00 83.06 102 SER A CA 1
ATOM 803 C C . SER A 1 102 ? 9.495 -3.899 -15.525 1.00 83.06 102 SER A C 1
ATOM 805 O O . SER A 1 102 ? 9.931 -4.059 -14.392 1.00 83.06 102 SER A O 1
ATOM 807 N N . TYR A 1 103 ? 8.756 -2.831 -15.856 1.00 84.25 103 TYR A N 1
ATOM 808 C CA . TYR A 1 103 ? 8.329 -1.776 -14.916 1.00 84.25 103 TYR A CA 1
ATOM 809 C C . TYR A 1 103 ? 6.820 -1.762 -14.679 1.00 84.25 103 TYR A C 1
ATOM 811 O O . TYR A 1 103 ? 6.287 -0.802 -14.121 1.00 84.25 103 TYR A O 1
ATOM 819 N N . SER A 1 104 ? 6.122 -2.815 -15.098 1.00 82.38 104 SER A N 1
ATOM 820 C CA . SER A 1 104 ? 4.671 -2.954 -14.941 1.00 82.38 104 SER A CA 1
ATOM 821 C C . SER A 1 104 ? 4.208 -2.704 -13.498 1.00 82.38 104 SER A C 1
ATOM 823 O O . SER A 1 104 ? 3.215 -2.017 -13.285 1.00 82.38 104 SER A O 1
ATOM 825 N N . PHE A 1 105 ? 4.985 -3.137 -12.498 1.00 83.12 105 PHE A N 1
ATOM 826 C CA . PHE A 1 105 ? 4.717 -2.924 -11.068 1.00 83.12 105 PHE A CA 1
ATOM 827 C C . PHE A 1 105 ? 4.778 -1.455 -10.597 1.00 83.12 105 PHE A C 1
ATOM 829 O O . PHE A 1 105 ? 4.281 -1.138 -9.519 1.00 83.12 105 PHE A O 1
ATOM 836 N N . LEU A 1 106 ? 5.382 -0.551 -11.377 1.00 87.81 106 LEU A N 1
ATOM 837 C CA . LEU A 1 106 ? 5.457 0.885 -11.071 1.00 87.81 106 LEU A CA 1
ATOM 838 C C . LEU A 1 106 ? 4.296 1.690 -11.665 1.00 87.81 106 LEU A C 1
ATOM 840 O O . LEU A 1 106 ? 4.271 2.911 -11.524 1.00 87.81 106 LEU A O 1
ATOM 844 N N . ASN A 1 107 ? 3.380 1.034 -12.374 1.00 91.00 107 ASN A N 1
ATOM 845 C CA . ASN A 1 107 ? 2.247 1.659 -13.046 1.00 91.00 107 ASN A CA 1
ATOM 846 C C . ASN A 1 107 ? 1.004 0.789 -12.851 1.00 91.00 107 ASN A C 1
ATOM 848 O O . ASN A 1 107 ? 0.482 0.207 -13.803 1.00 91.00 107 ASN A O 1
ATOM 852 N N . ILE A 1 108 ? 0.557 0.682 -11.603 1.00 92.94 108 ILE A N 1
ATOM 853 C CA . ILE A 1 108 ? -0.577 -0.150 -11.197 1.00 92.94 108 ILE A CA 1
ATOM 854 C C . ILE A 1 108 ? -1.614 0.673 -10.444 1.00 92.94 108 ILE A C 1
ATOM 856 O O . ILE A 1 108 ? -1.278 1.610 -9.720 1.00 92.94 108 ILE A O 1
ATOM 860 N N . ALA A 1 109 ? -2.874 0.288 -10.588 1.00 95.69 109 ALA A N 1
ATOM 861 C CA . ALA A 1 109 ? -3.947 0.698 -9.707 1.00 95.69 109 ALA A CA 1
ATOM 862 C C . ALA A 1 109 ? -4.621 -0.536 -9.111 1.00 95.69 109 ALA A C 1
ATOM 864 O O . ALA A 1 109 ? -5.013 -1.443 -9.844 1.00 95.69 109 ALA A O 1
ATOM 865 N N . ASP A 1 110 ? -4.808 -0.520 -7.796 1.00 93.88 110 ASP A N 1
ATOM 866 C CA . ASP A 1 110 ? -5.516 -1.567 -7.070 1.00 93.88 110 ASP A CA 1
ATOM 867 C C . ASP A 1 110 ? -6.779 -0.987 -6.446 1.00 93.88 110 ASP A C 1
ATOM 869 O O . ASP A 1 110 ? -6.802 0.171 -6.019 1.00 93.88 110 ASP A O 1
ATOM 873 N N . TYR A 1 111 ? -7.825 -1.794 -6.330 1.00 96.25 111 TYR A N 1
ATOM 874 C CA . TYR A 1 111 ? -9.034 -1.426 -5.603 1.00 96.25 111 TYR A CA 1
ATOM 875 C C . TYR A 1 111 ? -9.699 -2.655 -5.007 1.00 96.25 111 TYR A C 1
ATOM 877 O O . TYR A 1 111 ? -9.648 -3.749 -5.566 1.00 96.25 111 TYR A O 1
ATOM 885 N N . GLY A 1 112 ? -10.348 -2.483 -3.865 1.00 97.62 112 GLY A N 1
ATOM 886 C CA . GLY A 1 112 ? -11.089 -3.574 -3.260 1.00 97.62 112 GLY A CA 1
ATOM 887 C C . GLY A 1 112 ? -11.534 -3.273 -1.850 1.00 97.62 112 GLY A C 1
ATOM 888 O O . GLY A 1 112 ? -11.733 -2.117 -1.470 1.00 97.62 112 GLY A O 1
ATOM 889 N N . VAL A 1 113 ? -11.709 -4.344 -1.089 1.00 98.25 113 VAL A N 1
ATOM 890 C CA . VAL A 1 113 ? -12.294 -4.298 0.245 1.00 98.25 113 VAL A CA 1
ATOM 891 C C . VAL A 1 113 ? -11.341 -4.902 1.257 1.00 98.25 113 VAL A C 1
ATOM 893 O O . VAL A 1 113 ? -10.539 -5.781 0.935 1.00 98.25 113 VAL A O 1
ATOM 896 N N . GLY A 1 114 ? -11.446 -4.446 2.494 1.00 97.75 114 GLY A N 1
ATOM 897 C CA . GLY A 1 114 ? -10.704 -5.015 3.598 1.00 97.75 114 GLY A CA 1
ATOM 898 C C . GLY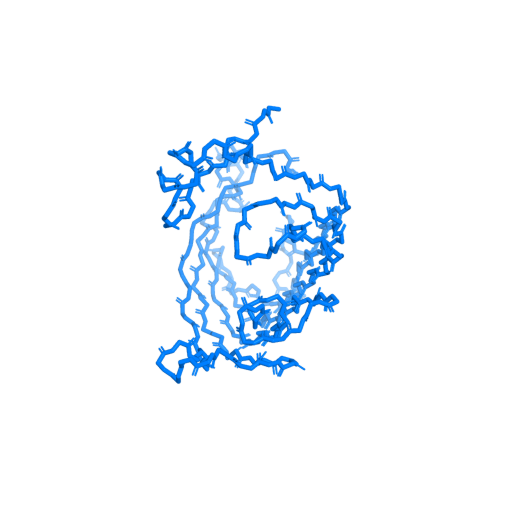 A 1 114 ? -11.488 -5.007 4.893 1.00 97.75 114 GLY A C 1
ATOM 899 O O . GLY A 1 114 ? -12.472 -4.283 5.064 1.00 97.75 114 GLY A O 1
ATOM 900 N N . ILE A 1 115 ? -11.017 -5.836 5.809 1.00 97.56 115 ILE A N 1
ATOM 901 C CA . ILE A 1 115 ? -11.401 -5.841 7.210 1.00 97.56 115 ILE A CA 1
ATOM 902 C C . ILE A 1 115 ? -10.142 -5.623 8.037 1.00 97.56 115 ILE A C 1
ATOM 904 O O . ILE A 1 115 ? -9.077 -6.160 7.729 1.00 97.56 115 ILE A O 1
ATOM 908 N N . ARG A 1 116 ? -10.262 -4.827 9.092 1.00 94.69 116 ARG A N 1
ATOM 909 C CA . ARG A 1 116 ? -9.214 -4.633 10.085 1.00 94.69 116 ARG A CA 1
ATOM 910 C C . ARG A 1 116 ? -9.721 -4.950 11.478 1.00 94.69 116 ARG A C 1
ATOM 912 O O . ARG A 1 116 ? -10.915 -4.832 11.758 1.00 94.69 116 ARG A O 1
ATOM 919 N N . PHE A 1 117 ? -8.783 -5.317 12.335 1.00 94.81 117 PHE A N 1
ATOM 920 C CA . PHE A 1 117 ? -9.016 -5.594 13.736 1.00 94.81 117 PHE A CA 1
ATOM 921 C C . PHE A 1 117 ? -7.941 -4.928 14.597 1.00 94.81 117 PHE A C 1
ATOM 923 O O . PHE A 1 117 ? -6.748 -5.191 14.445 1.00 94.81 117 PHE A O 1
ATOM 930 N N . GLU A 1 118 ? -8.390 -4.065 15.498 1.00 92.31 118 GLU A N 1
ATOM 931 C CA . GLU A 1 118 ? -7.596 -3.219 16.386 1.00 92.31 118 GLU A CA 1
ATOM 932 C C . GLU A 1 118 ? -8.078 -3.442 17.836 1.00 92.31 118 GLU A C 1
ATOM 934 O O . GLU A 1 118 ? -8.728 -2.578 18.427 1.00 92.31 118 GLU A O 1
ATOM 939 N N . PRO A 1 119 ? -7.800 -4.619 18.431 1.00 89.81 119 PRO A N 1
ATOM 940 C CA . PRO A 1 119 ? -8.400 -5.073 19.695 1.00 89.81 119 PRO A CA 1
ATOM 941 C C . PRO A 1 119 ? -8.183 -4.129 20.879 1.00 89.81 119 PRO A C 1
ATOM 943 O O . PRO A 1 119 ? -8.930 -4.154 21.855 1.00 89.81 119 PRO A O 1
ATOM 946 N N . TRP A 1 120 ? -7.124 -3.328 20.821 1.00 90.06 120 TRP A N 1
ATOM 947 C CA . TRP A 1 120 ? -6.680 -2.483 21.920 1.00 90.06 120 TRP A CA 1
ATOM 948 C C . TRP A 1 120 ? -6.888 -0.996 21.661 1.00 90.06 120 TRP A C 1
ATOM 950 O O . TRP A 1 120 ? -6.566 -0.204 22.540 1.00 90.06 120 TRP A O 1
ATOM 960 N N . ARG A 1 121 ? -7.447 -0.607 20.509 1.00 84.06 121 ARG A N 1
ATOM 961 C CA . ARG A 1 121 ? -7.596 0.794 20.079 1.00 84.06 121 ARG A CA 1
ATOM 962 C C . ARG A 1 121 ? -8.202 1.691 21.164 1.00 84.06 121 ARG A C 1
ATOM 964 O O . ARG A 1 121 ? -7.643 2.729 21.527 1.00 84.06 121 ARG A O 1
ATOM 971 N N . GLU A 1 122 ? -9.323 1.234 21.714 1.00 81.31 122 GLU A N 1
ATOM 972 C CA . GLU A 1 122 ? -10.148 1.952 22.693 1.00 81.31 122 GLU A CA 1
ATOM 973 C C . GLU A 1 122 ? -9.765 1.649 24.148 1.00 81.31 122 GLU A C 1
ATOM 975 O O . GLU A 1 122 ? -10.303 2.242 25.087 1.00 81.31 122 GLU A O 1
ATOM 980 N N . SER A 1 123 ? -8.825 0.728 24.372 1.00 84.12 123 SER A N 1
ATOM 981 C CA . SER A 1 123 ? -8.428 0.352 25.722 1.00 84.12 123 SER A CA 1
ATOM 982 C C . SER A 1 123 ? -7.616 1.471 26.369 1.00 84.12 123 SER A C 1
ATOM 984 O O . SER A 1 123 ? -6.519 1.808 25.930 1.00 84.12 123 SER A O 1
ATOM 986 N N . LYS A 1 124 ? -8.139 2.012 27.472 1.00 82.69 124 LYS A N 1
ATOM 987 C CA . LYS A 1 124 ? -7.455 3.020 28.302 1.00 82.69 124 LYS A CA 1
ATOM 988 C C . LYS A 1 124 ? -6.389 2.425 29.228 1.00 82.69 124 LYS A C 1
ATOM 990 O O . LYS A 1 124 ? -5.705 3.168 29.923 1.00 82.69 124 LYS A O 1
ATOM 995 N N . VAL A 1 125 ? -6.293 1.096 29.288 1.00 88.06 125 VAL A N 1
ATOM 996 C CA . VAL A 1 125 ? -5.447 0.362 30.247 1.00 88.06 125 VAL A CA 1
ATOM 997 C C . VAL A 1 125 ? -4.165 -0.179 29.614 1.00 88.06 125 VAL A C 1
ATOM 999 O O . VAL A 1 125 ? -3.237 -0.544 30.329 1.00 88.06 125 VAL A O 1
ATOM 1002 N N . VAL A 1 126 ? -4.105 -0.246 28.282 1.00 86.31 126 VAL A N 1
ATOM 1003 C CA . VAL A 1 126 ? -2.919 -0.685 27.533 1.00 86.31 126 VAL A CA 1
ATOM 1004 C C . VAL A 1 126 ? -2.125 0.517 27.031 1.00 86.31 126 VAL A C 1
ATOM 1006 O O . VAL A 1 126 ? -2.675 1.597 26.825 1.00 86.31 126 VAL A O 1
ATOM 1009 N N . ASN A 1 127 ? -0.816 0.336 26.854 1.00 86.94 127 ASN A N 1
ATOM 1010 C CA . ASN A 1 127 ? 0.065 1.409 26.398 1.00 86.94 127 ASN A CA 1
ATOM 1011 C C . ASN A 1 127 ? -0.237 1.833 24.948 1.00 86.94 127 ASN A C 1
ATOM 1013 O O . ASN A 1 127 ? -0.800 1.070 24.161 1.00 86.94 127 ASN A O 1
ATOM 1017 N N . ASP A 1 128 ? 0.197 3.037 24.573 1.00 82.56 128 ASP A N 1
ATOM 1018 C CA . ASP A 1 128 ? -0.082 3.603 23.247 1.00 82.56 128 ASP A CA 1
ATOM 1019 C C . ASP A 1 128 ? 0.492 2.782 22.086 1.00 82.56 128 ASP A C 1
ATOM 1021 O O . ASP A 1 128 ? -0.055 2.806 20.986 1.00 82.56 128 ASP A O 1
ATOM 1025 N N . PHE A 1 129 ? 1.561 2.019 22.323 1.00 83.81 129 PHE A N 1
ATOM 1026 C CA . PHE A 1 129 ? 2.108 1.105 21.324 1.00 83.81 129 PHE A CA 1
ATOM 1027 C C . PHE A 1 129 ? 1.113 -0.010 20.971 1.00 83.81 129 PHE A C 1
ATOM 1029 O O . PHE A 1 129 ? 0.835 -0.239 19.795 1.00 83.81 129 PHE A O 1
ATOM 1036 N N . LEU A 1 130 ? 0.527 -0.670 21.976 1.00 86.56 130 LEU A N 1
ATOM 1037 C CA . LEU A 1 130 ? -0.468 -1.724 21.767 1.00 86.56 130 LEU A CA 1
ATOM 1038 C C . LEU A 1 130 ? -1.792 -1.173 21.237 1.00 86.56 130 LEU A C 1
ATOM 1040 O O . LEU A 1 130 ? -2.450 -1.846 20.450 1.00 86.56 130 LEU A O 1
ATOM 1044 N N . ARG A 1 131 ? -2.165 0.062 21.595 1.00 85.25 131 ARG A N 1
ATOM 1045 C CA . ARG A 1 131 ? -3.350 0.735 21.028 1.00 85.25 131 ARG A CA 1
ATOM 1046 C C . ARG A 1 131 ? -3.246 0.958 19.514 1.00 85.25 131 ARG A C 1
ATOM 1048 O O . ARG A 1 131 ? -4.270 1.124 18.863 1.00 85.25 131 ARG A O 1
ATOM 1055 N N . LYS A 1 132 ? -2.029 0.937 18.960 1.00 84.00 132 LYS A N 1
ATOM 1056 C CA . LYS A 1 132 ? -1.728 1.086 17.525 1.00 84.00 132 LYS A CA 1
ATOM 1057 C C . LYS A 1 132 ? -1.457 -0.240 16.816 1.00 84.00 132 LYS A C 1
ATOM 1059 O O . LYS A 1 132 ? -1.001 -0.242 15.672 1.00 84.00 132 LYS A O 1
ATOM 1064 N N . PHE A 1 133 ? -1.704 -1.360 17.490 1.00 89.31 133 PHE A N 1
ATOM 1065 C CA . PHE A 1 133 ? -1.691 -2.667 16.858 1.00 89.31 133 PHE A CA 1
ATOM 1066 C C . PHE A 1 133 ? -2.911 -2.826 15.954 1.00 89.31 133 PHE A C 1
ATOM 1068 O O . PHE A 1 133 ? -4.053 -2.682 16.398 1.00 89.31 133 PHE A O 1
ATOM 1075 N N . LYS A 1 134 ? -2.655 -3.196 14.704 1.00 91.25 134 LYS A N 1
ATOM 1076 C CA . LYS A 1 134 ? -3.681 -3.450 13.700 1.00 91.25 134 LYS A CA 1
ATOM 1077 C C . LYS A 1 134 ? -3.378 -4.754 12.988 1.00 91.25 134 LYS A C 1
ATOM 1079 O O . LYS A 1 134 ? -2.265 -4.962 12.518 1.00 91.25 134 LYS A O 1
ATOM 1084 N N . MET A 1 135 ? -4.387 -5.599 12.849 1.00 95.69 135 MET A N 1
ATOM 1085 C CA . MET A 1 135 ? -4.380 -6.691 11.880 1.00 95.69 135 MET A CA 1
ATOM 1086 C C . MET A 1 135 ? -5.321 -6.348 10.741 1.00 95.69 135 MET A C 1
ATOM 1088 O O . MET A 1 135 ? -6.335 -5.685 10.961 1.00 95.69 135 MET A O 1
ATOM 1092 N N . PHE A 1 136 ? -5.011 -6.803 9.535 1.00 96.00 136 PHE A N 1
ATOM 1093 C CA . PHE A 1 136 ? -5.895 -6.606 8.396 1.00 96.00 136 PHE A CA 1
ATOM 1094 C C . PHE A 1 136 ? -5.894 -7.794 7.442 1.00 96.00 136 PHE A C 1
ATOM 1096 O O . PHE A 1 136 ? -4.924 -8.549 7.353 1.00 96.00 136 PHE A O 1
ATOM 1103 N N . ALA A 1 137 ? -7.000 -7.912 6.715 1.00 97.38 137 ALA A N 1
ATOM 1104 C CA . ALA A 1 137 ? -7.155 -8.772 5.559 1.00 97.38 137 ALA A CA 1
ATOM 1105 C C . ALA A 1 137 ? -7.803 -7.964 4.430 1.00 97.38 137 ALA A C 1
ATOM 1107 O O . ALA A 1 137 ? -8.804 -7.283 4.654 1.00 97.38 137 ALA A O 1
ATOM 1108 N N . GLU A 1 138 ? -7.247 -8.034 3.226 1.00 95.00 138 GLU A N 1
ATOM 1109 C CA . GLU A 1 138 ? -7.713 -7.294 2.052 1.00 95.00 138 GLU A CA 1
ATOM 1110 C C . GLU A 1 138 ? -7.828 -8.230 0.848 1.00 95.00 138 GLU A C 1
ATOM 1112 O O . GLU A 1 138 ? -6.982 -9.100 0.644 1.00 95.00 138 GLU A O 1
ATOM 1117 N N . VAL A 1 139 ? -8.853 -8.013 0.026 1.00 96.44 139 VAL A N 1
ATOM 1118 C CA . VAL A 1 139 ? -8.989 -8.619 -1.302 1.00 96.44 139 VAL A CA 1
ATOM 1119 C C . VAL A 1 139 ? -9.102 -7.482 -2.301 1.00 96.44 139 VAL A C 1
ATOM 1121 O O . VAL A 1 139 ? -10.018 -6.659 -2.200 1.00 96.44 139 VAL A O 1
ATOM 1124 N N . VAL A 1 140 ? -8.170 -7.418 -3.249 1.00 94.50 140 VAL A N 1
ATOM 1125 C CA . VAL A 1 140 ? -8.109 -6.338 -4.236 1.00 94.50 140 VAL A CA 1
ATOM 1126 C C . VAL A 1 140 ? -7.963 -6.860 -5.654 1.00 94.50 140 VAL A C 1
ATOM 1128 O O . VAL A 1 140 ? -7.256 -7.833 -5.900 1.00 94.50 140 VAL A O 1
ATOM 1131 N N . GLY A 1 141 ? -8.627 -6.185 -6.586 1.00 91.88 141 GLY A N 1
ATOM 1132 C CA . GLY A 1 141 ? -8.338 -6.292 -8.008 1.00 91.88 141 GLY A CA 1
ATOM 1133 C C . GLY A 1 141 ? -7.152 -5.401 -8.362 1.00 91.88 141 GLY A C 1
ATOM 1134 O O . GLY A 1 141 ? -6.996 -4.326 -7.781 1.00 91.88 141 GLY A O 1
ATOM 1135 N N . VAL A 1 142 ? -6.338 -5.849 -9.314 1.00 93.69 142 VAL A N 1
ATOM 1136 C CA . VAL A 1 142 ? -5.129 -5.161 -9.787 1.00 93.69 142 VAL A CA 1
ATOM 1137 C C . VAL A 1 142 ? -5.304 -4.814 -11.261 1.00 93.69 142 VAL A C 1
ATOM 1139 O O . VAL A 1 142 ? -5.792 -5.616 -12.056 1.00 93.69 142 VAL A O 1
ATOM 1142 N N . THR A 1 143 ? -4.940 -3.594 -11.643 1.00 94.81 143 THR A N 1
ATOM 1143 C CA . THR A 1 143 ? -4.982 -3.115 -13.028 1.00 94.81 143 THR A CA 1
ATOM 1144 C C . THR A 1 143 ? -3.663 -2.455 -13.391 1.00 94.81 143 THR A C 1
ATOM 1146 O O . THR A 1 143 ? -3.201 -1.547 -12.706 1.00 94.81 143 THR A O 1
ATOM 1149 N N . TYR A 1 144 ? -3.077 -2.876 -14.508 1.00 92.94 144 TYR A N 1
ATOM 1150 C CA . TYR A 1 144 ? -1.902 -2.226 -15.083 1.00 92.94 144 TYR A CA 1
ATOM 1151 C C . TYR A 1 144 ? -2.333 -0.985 -15.866 1.00 92.94 144 TYR A C 1
ATOM 1153 O O . TYR A 1 144 ? -3.203 -1.058 -16.731 1.00 92.94 144 TYR A O 1
ATOM 1161 N N . LEU A 1 145 ? -1.730 0.158 -15.546 1.00 94.44 145 LEU A N 1
ATOM 1162 C CA . LEU A 1 145 ? -2.044 1.458 -16.147 1.00 94.44 145 LEU A CA 1
ATOM 1163 C C . LEU A 1 145 ? -1.269 1.716 -17.444 1.00 94.44 145 LEU A C 1
ATOM 1165 O O . LEU A 1 145 ? -1.659 2.575 -18.231 1.00 94.44 145 LEU A O 1
ATOM 1169 N N . LYS A 1 146 ? -0.166 0.988 -17.643 1.00 93.50 146 LYS A N 1
ATOM 1170 C CA . LYS A 1 146 ? 0.657 1.010 -18.856 1.00 93.50 146 LYS A CA 1
ATOM 1171 C C . LYS A 1 146 ? 0.847 -0.421 -19.371 1.00 93.50 146 LYS A C 1
ATOM 1173 O O . LYS A 1 146 ? -0.119 -1.064 -19.770 1.00 93.50 146 LYS A O 1
ATOM 1178 N N . ASP A 1 147 ? 2.073 -0.934 -19.319 1.00 92.50 147 ASP A N 1
ATOM 1179 C CA . ASP A 1 147 ? 2.425 -2.273 -19.775 1.00 92.50 147 ASP A CA 1
ATOM 1180 C C . ASP A 1 147 ? 2.143 -3.343 -18.719 1.00 92.50 147 ASP A C 1
ATOM 1182 O O . ASP A 1 147 ? 2.344 -3.143 -17.518 1.00 92.50 147 ASP A O 1
ATOM 1186 N N . LYS A 1 148 ? 1.737 -4.519 -19.195 1.00 91.44 148 LYS A N 1
ATOM 1187 C CA . LYS A 1 148 ? 1.659 -5.744 -18.396 1.00 91.44 148 LYS A CA 1
ATOM 1188 C C . LYS A 1 148 ? 3.015 -6.462 -18.372 1.00 91.44 148 LYS A C 1
ATOM 1190 O O . LYS A 1 148 ? 3.834 -6.234 -19.264 1.00 91.44 148 LYS A O 1
ATOM 1195 N N . PRO A 1 149 ? 3.260 -7.356 -17.400 1.00 89.50 149 PRO A N 1
ATOM 1196 C CA . PRO A 1 149 ? 4.426 -8.235 -17.407 1.00 89.50 149 PRO A CA 1
ATOM 1197 C C . PRO A 1 149 ? 4.537 -9.034 -18.714 1.00 89.50 149 PRO A C 1
ATOM 1199 O O . PRO A 1 149 ? 3.532 -9.448 -19.285 1.00 89.50 149 PRO A O 1
ATOM 1202 N N . ALA A 1 150 ? 5.765 -9.288 -19.176 1.00 88.25 150 ALA A N 1
ATOM 1203 C CA . ALA A 1 150 ? 5.997 -9.981 -20.449 1.00 88.25 150 ALA A CA 1
ATOM 1204 C C . ALA A 1 150 ? 5.580 -11.458 -20.376 1.00 88.25 150 ALA A C 1
ATOM 1206 O O . ALA A 1 150 ? 5.190 -12.060 -21.373 1.00 88.25 150 ALA A O 1
ATOM 1207 N N . ASN A 1 151 ? 5.667 -12.039 -19.179 1.00 85.56 151 ASN A N 1
ATOM 1208 C CA . ASN A 1 151 ? 5.184 -13.375 -18.884 1.00 85.56 151 ASN A CA 1
ATOM 1209 C C . ASN A 1 151 ? 3.737 -13.290 -18.386 1.00 85.56 151 ASN A C 1
ATOM 1211 O O . ASN A 1 151 ? 3.485 -12.704 -17.335 1.00 85.56 151 ASN A O 1
ATOM 1215 N N . ALA A 1 152 ? 2.805 -13.931 -19.094 1.00 83.19 152 ALA A N 1
ATOM 1216 C CA . ALA A 1 152 ? 1.397 -13.981 -18.702 1.00 83.19 152 ALA A CA 1
ATOM 1217 C C . ALA A 1 152 ? 1.185 -14.592 -17.302 1.00 83.19 152 ALA A C 1
ATOM 1219 O O . ALA A 1 152 ? 0.278 -14.184 -16.588 1.00 83.19 152 ALA A O 1
ATOM 1220 N N . ASN A 1 153 ? 2.059 -15.507 -16.862 1.00 82.62 153 ASN A N 1
ATOM 1221 C CA . ASN A 1 153 ? 1.998 -16.085 -15.512 1.00 82.62 153 ASN A CA 1
ATOM 1222 C C . ASN A 1 153 ? 2.418 -15.100 -14.407 1.00 82.62 153 ASN A C 1
ATOM 1224 O O . ASN A 1 153 ? 2.257 -15.398 -13.227 1.00 82.62 153 ASN A O 1
ATOM 1228 N N . SER A 1 154 ? 2.994 -13.956 -14.776 1.00 82.19 154 SER A N 1
ATOM 1229 C CA . SER A 1 154 ? 3.345 -12.870 -13.859 1.00 82.19 154 SER A CA 1
ATOM 1230 C C . SER A 1 154 ? 2.281 -11.770 -13.829 1.00 82.19 154 SER A C 1
ATOM 1232 O O . SER A 1 154 ? 2.414 -10.837 -13.041 1.00 82.19 154 SER A O 1
ATOM 1234 N N . GLU A 1 155 ? 1.246 -11.856 -14.672 1.00 85.88 155 GLU A N 1
ATOM 1235 C CA . GLU A 1 155 ? 0.117 -10.932 -14.640 1.00 85.88 155 GLU A CA 1
ATOM 1236 C C . GLU A 1 155 ? -0.733 -11.188 -13.392 1.00 85.88 155 GLU A C 1
ATOM 1238 O O . GLU A 1 155 ? -1.261 -12.281 -13.182 1.00 85.88 155 GLU A O 1
ATOM 1243 N N . VAL A 1 156 ? -0.893 -10.152 -12.575 1.00 87.75 156 VAL A N 1
ATOM 1244 C CA . VAL A 1 156 ? -1.744 -10.191 -11.388 1.00 87.75 156 VAL A CA 1
A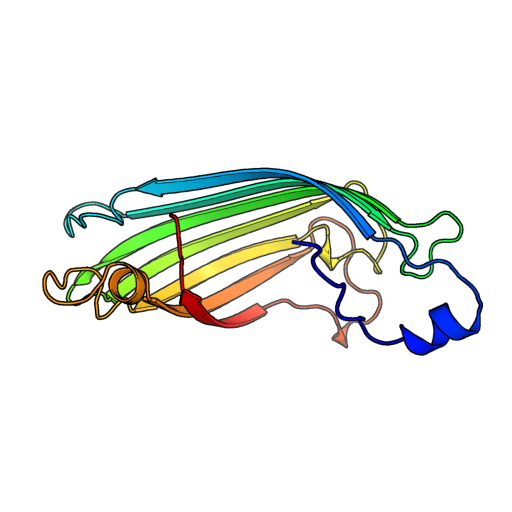TOM 1245 C C . VAL A 1 156 ? -3.049 -9.476 -11.709 1.00 87.75 156 VAL A C 1
ATOM 1247 O O . VAL A 1 156 ? -3.047 -8.297 -12.050 1.00 87.75 156 VAL A O 1
ATOM 1250 N N . SER A 1 157 ? -4.168 -10.192 -11.601 1.00 90.06 157 SER A N 1
ATOM 1251 C CA . SER A 1 157 ? -5.517 -9.614 -11.719 1.00 90.06 157 SER A CA 1
ATOM 1252 C C . SER A 1 157 ? -6.184 -9.410 -10.363 1.00 90.06 157 SER A C 1
ATOM 1254 O O . SER A 1 157 ? -7.041 -8.541 -10.224 1.00 90.06 157 SER A O 1
ATOM 1256 N N . ASN A 1 158 ? -5.785 -10.196 -9.362 1.00 88.50 158 ASN A N 1
ATOM 1257 C CA . ASN A 1 158 ? -6.287 -10.127 -7.999 1.00 88.50 158 ASN A CA 1
ATOM 1258 C C . ASN A 1 158 ? -5.158 -10.429 -7.016 1.00 88.50 158 ASN A C 1
ATOM 1260 O O . ASN A 1 158 ? -4.279 -11.240 -7.308 1.00 88.50 158 ASN A O 1
ATOM 1264 N N . ASP A 1 159 ? -5.226 -9.813 -5.846 1.00 88.94 159 ASP A N 1
ATOM 1265 C CA . ASP A 1 159 ? -4.266 -9.972 -4.765 1.00 88.94 159 ASP A CA 1
ATOM 1266 C C . ASP A 1 159 ? -5.008 -10.064 -3.423 1.00 88.94 159 ASP A C 1
ATOM 1268 O O . ASP A 1 159 ? -6.001 -9.367 -3.187 1.00 88.94 159 ASP A O 1
ATOM 1272 N N . VAL A 1 160 ? -4.540 -10.958 -2.555 1.00 90.88 160 VAL A N 1
ATOM 1273 C CA . VAL A 1 160 ? -5.092 -11.182 -1.218 1.00 90.88 160 VAL A CA 1
ATOM 1274 C C . VAL A 1 160 ? -3.989 -10.921 -0.210 1.00 90.88 160 VAL A C 1
ATOM 1276 O O . VAL A 1 160 ? -2.959 -11.593 -0.208 1.00 90.88 160 VAL A O 1
ATOM 1279 N N . ARG A 1 161 ? -4.219 -9.952 0.675 1.00 91.31 161 ARG A N 1
ATOM 1280 C CA . ARG A 1 161 ? -3.209 -9.467 1.617 1.00 91.31 161 ARG A CA 1
ATOM 1281 C C . ARG A 1 161 ? -3.656 -9.724 3.040 1.00 91.31 161 ARG A C 1
ATOM 1283 O O . ARG A 1 161 ? -4.805 -9.469 3.387 1.00 91.31 161 ARG A O 1
ATOM 1290 N N . PHE A 1 162 ? -2.716 -10.155 3.866 1.00 94.25 162 PHE A N 1
ATOM 1291 C CA . PHE A 1 162 ? -2.872 -10.240 5.311 1.00 94.25 162 PHE A CA 1
ATOM 1292 C C . PHE A 1 162 ? -1.670 -9.574 5.953 1.00 94.25 162 PHE A C 1
ATOM 1294 O O . PHE A 1 162 ? -0.545 -9.741 5.479 1.00 94.25 162 PHE A O 1
ATOM 1301 N N . GLY A 1 163 ? -1.894 -8.830 7.025 1.00 91.44 163 GLY A N 1
ATOM 1302 C CA . GLY A 1 163 ? -0.805 -8.119 7.666 1.00 91.44 163 GLY A CA 1
ATOM 1303 C C . GLY A 1 163 ? -1.080 -7.769 9.110 1.00 91.44 163 GLY A C 1
ATOM 1304 O O . GLY A 1 163 ? -2.220 -7.754 9.579 1.00 91.44 163 GLY A O 1
ATOM 1305 N N . VAL A 1 164 ? 0.020 -7.481 9.792 1.00 90.88 164 VAL A N 1
ATOM 1306 C CA . VAL A 1 164 ? 0.061 -6.924 11.136 1.00 90.88 164 VAL A CA 1
ATOM 1307 C C . VAL A 1 164 ? 0.877 -5.645 11.052 1.00 90.88 164 VAL A C 1
ATOM 1309 O O . VAL A 1 164 ? 1.977 -5.647 10.505 1.00 90.88 164 VAL A O 1
ATOM 1312 N N . GLU A 1 165 ? 0.349 -4.561 11.598 1.00 85.12 165 GLU A N 1
ATOM 1313 C CA . GLU A 1 165 ? 1.019 -3.272 11.656 1.00 85.12 165 GLU A CA 1
ATOM 1314 C C . GLU A 1 165 ? 1.124 -2.804 13.104 1.00 85.12 165 GLU A C 1
ATOM 1316 O O . GLU A 1 165 ? 0.171 -2.888 13.881 1.00 85.12 165 GLU A O 1
ATOM 1321 N N . PHE A 1 166 ? 2.298 -2.270 13.432 1.00 80.06 166 PHE A N 1
ATOM 1322 C CA . PHE A 1 166 ? 2.524 -1.448 14.608 1.00 80.06 166 PHE A CA 1
ATOM 1323 C C . PHE A 1 166 ? 2.966 -0.076 14.137 1.00 80.06 166 PHE A C 1
ATOM 1325 O O . PHE A 1 166 ? 3.797 0.046 13.238 1.00 80.06 166 PHE A O 1
ATOM 1332 N N . SER A 1 167 ? 2.444 0.957 14.779 1.00 67.56 167 SER A N 1
ATOM 1333 C CA . SER A 1 167 ? 2.853 2.325 14.496 1.00 67.56 167 SER A CA 1
ATOM 1334 C C . SER A 1 167 ? 3.420 2.942 15.762 1.00 67.56 167 SER A C 1
ATOM 1336 O O . SER A 1 167 ? 2.717 3.058 16.761 1.00 67.56 167 SER A O 1
ATOM 1338 N N . TYR A 1 168 ? 4.692 3.334 15.738 1.00 56.91 168 TYR A N 1
ATOM 1339 C CA . TYR A 1 168 ? 5.335 4.057 16.835 1.00 56.91 168 TYR A CA 1
ATOM 1340 C C . TYR A 1 168 ? 5.628 5.489 16.383 1.00 56.91 168 TYR A C 1
ATOM 1342 O O . TYR A 1 168 ? 6.173 5.686 15.303 1.00 56.91 168 TYR A O 1
ATOM 1350 N N . GLY A 1 169 ? 5.234 6.485 17.179 1.00 50.59 169 GLY A N 1
ATOM 1351 C CA . GLY A 1 169 ? 5.456 7.901 16.851 1.00 50.59 169 GLY A CA 1
ATOM 1352 C C . GLY A 1 169 ? 4.484 8.533 15.842 1.00 50.59 169 GLY A C 1
ATOM 1353 O O . GLY A 1 169 ? 4.752 9.647 15.407 1.00 50.59 169 GLY A O 1
ATOM 1354 N N . ARG A 1 170 ? 3.383 7.852 15.486 1.00 46.22 170 ARG A N 1
ATOM 1355 C CA . ARG A 1 170 ? 2.187 8.509 14.914 1.00 46.22 170 ARG A CA 1
ATOM 1356 C C . ARG A 1 170 ? 1.476 9.353 15.962 1.00 46.22 170 ARG A C 1
ATOM 1358 O O . ARG A 1 170 ? 1.457 8.880 17.122 1.00 46.22 170 ARG A O 1
#

Secondary structure (DSSP, 8-state):
-----PPPTTHHHHHHTT----EEEEEEEEEEEESSSS--TTS-EEEEEEEEEEEEE--SS-TT-EEEEEEEEEEEEEEEEETTEEEEEEEEEEEES--SGGGGGGSEEEEEEEEEE-TTTT-SSS-HHHHT-EEEEEEEEEEESSPPPSSGGG--SEEEEEEEE--S--

=== Feature glossary ===
The record interleaves many kinds of information 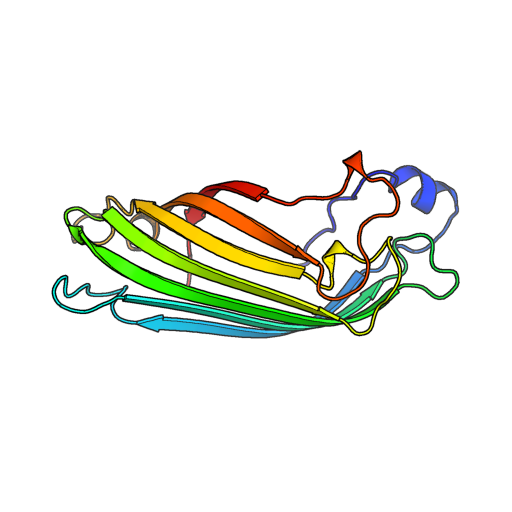about one protein. Here is each kind framed as the question it answers.

Q: What does the local fold look like, residue by residue?
A: A 3Di character summarizes, for each residue, the relative orientation of the Cα frame of its nearest spatial neighbor. Because it encodes fold topology rather than chemistry, 3Di alignments detect remote structural similarity that sequence alignment misses.

Q: Which residues are in helices, strands, or loops?
A: Secondary structure is the local, repeating backbone conformation. DSSP classifies it into eight states by reading the hydrogen-bond network: three helix types (H, G, I), two β types (E, B), two non-regular types (T, S), and unstructured coil (-).

Q: How big and how compact is the whole molecule?
A: Three whole-structure scalars: the radius of gyration (RMS distance of Cα from centroid, in Å), the count of Cα–Cα contacts (pairs closer than 8 Å and separated by more than four residues in sequence — i.e. tertiary, not local, contacts), and the bounding-box dimensions. Together they distinguish compact globular folds from extended fibres or disordered chains.

Q: How confident is the AlphaFold model at each residue?
A: For AlphaFold models, the B-factor field carries pLDDT — the model's own estimate of local accuracy on a 0–100 scale. Regions with pLDDT<50 should be treated as essentially unmodeled; they often correspond to intrinsically disordered segments.

Q: What family and function is it annotated with?
A: Functional annotations link the protein to curated databases. InterPro entries identify conserved domains and families by matching the sequence against member-database signatures (Pfam, PROSITE, CDD, …). Gene Ontology (GO) terms describe molecular function, biological process, and cellular component in a controlled vocabulary. CATH places the structure in a hierarchical fold classification (Class/Architecture/Topology/Homologous-superfamily). The organism is the source species.

Q: What known structures does this most resemble?
A: Nearest PDB neighbors are the top structural matches found by Foldseek when searching this structure against the entire Protein Data Bank. Each hit reports a TM-score (0 to 1; >0.5 almost always implies the same fold) and an E-value. These are *structural* homologs — they may share no detectable sequence similarity.

Q: Which residues are buried vs exposed?
A: Solvent-accessible surface area (SASA) is the area in Å² traced out by the centre of a 1.4 Å probe sphere (a water molecule) rolled over the protein's van der Waals surface (Shrake–Rupley / Lee–Richards construction). Buried residues have near-zero SASA; fully exposed residues can exceed 200 Å². The total SASA scales roughly with the number of surface residues.

Q: What are the backbone torsion angles?
A: φ (phi) and ψ (psi) are the two rotatable backbone dihedrals per residue: φ is the C(i-1)–N–Cα–C torsion, ψ is the N–Cα–C–N(i+1) torsion, both in degrees on (−180°, 180°]. α-helical residues cluster near (−60°, −45°); β-strand residues near (−120°, +130°). A Ramachandran plot is simply a scatter of (φ, ψ) for every residue.

Q: Are the domains correctly placed relative to each other?
A: Predicted aligned error is AlphaFold's pairwise confidence. Unlike pLDDT (per-residue), PAE is per-residue-pair and captures whether two parts of the structure are correctly placed relative to each other. Units are ångströms of expected positional error.

Q: What if only a Cα trace is available?
A: P-SEA three-s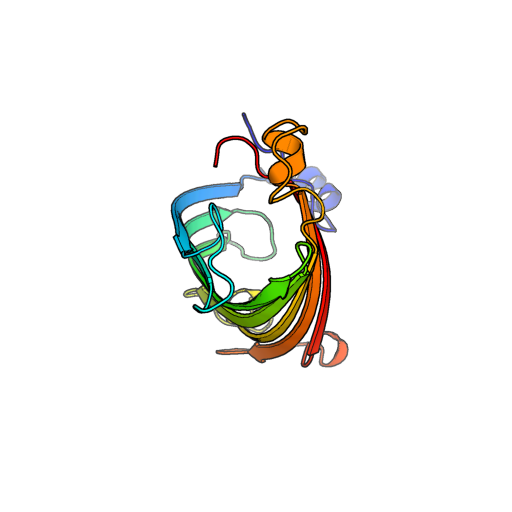tate annotation labels each residue as helix, strand, or coil based purely on the geometry of the Cα trace. It serves as a fallback when the full backbone (and thus DSSP) is unavailable.

Q: What is the amino-acid chain?
A: This is the polypeptide sequence — one letter per residue, N-terminus first. Length ranges from a few dozen residues for small domains to over a thousand for large multi-domain proteins.

Q: What do the rendered images show?
A: The six renders are orthographic views along the three Cartesian axes in both directions. Representation (cartoon, sticks, or surface) and color scheme (sequence-rainbow or by-chain) vary across proteins so the training set covers all the common visualization conventions.

Q: What do the diagnostic plots show?
A: Plot images: a contact map (which residues are close in 3D, as an N×N binary image), a Ramachandran scatter (backbone torsion angles, revealing secondary-structure composition at a glance), and — for AlphaFold structures — a PAE heatmap (pairwise prediction confidence).

Q: How mobile is each atom in the crystal?
A: B-factor (Debye–Waller factor) reflects atomic displacement in the crystal lattice. It is an experimental observable (units Å²), not a prediction; low values mean the atom is pinned down, high values mean it moves or is heterogeneous across the crystal.

Q: Where is each backbone atom in 3D?
A: The mmCIF table is the protein's shape written out atom by atom. For each backbone N, Cα, C, and carbonyl O, it records an (x, y, z) coordinate triple in Å plus the residue type, chain letter, and residue number.